Protein AF-A0A4R1N1X2-F1 (afdb_monomer)

Radius of gyration: 16.51 Å; Cα contacts (8 Å, |Δi|>4): 113; chains: 1; bounding box: 39×54×39 Å

Sequence (135 aa):
MEHLSLLAKVRKLYPATTAAGQDLVMRAADLRLCRGLPLAATPHLLTAANRRFNSALEETARCAARETNEHNPENLMKFIAGFLAKVAMVSPQWHEVFPTIIDAMYRANFATPSLFEKAIEREIGIVPDAYIIAA

pLDDT: mean 73.79, std 15.17, range [31.14, 90.88]

Organism: NCBI:txid647720

Foldseek 3Di:
DVLVVLVVVLCVLQVQLVVLLVQLLVLLVQLVVLVPDDCVVRVVSNVVSVVSNLVSLLSSLLSQCVSVVDLDLVVSLVVSLVSLVSVCVNPVVSVVSSVSSVVVQVCQVPPPCRSNVVSSCVNVPCPPPVPPDDD

Mean predicted aligned error: 9.22 Å

Solvent-accessible surface area (backbone atoms only — not comparable to full-atom values): 7400 Å² total; per-residue (Å²): 115,68,56,63,54,49,51,52,50,49,41,70,71,33,51,61,28,45,55,29,46,50,50,26,49,54,28,33,45,51,33,54,55,44,69,73,46,64,64,94,79,37,56,70,55,40,53,52,26,51,52,53,25,52,52,28,48,38,49,22,45,32,34,40,30,66,68,67,72,48,80,49,49,67,60,46,50,52,48,51,53,54,51,52,50,62,53,29,77,66,36,74,79,44,59,81,33,44,64,60,51,52,53,49,53,54,51,35,69,75,65,64,85,24,56,48,48,51,25,38,38,65,70,73,60,65,69,70,81,82,76,78,75,81,134

Structure (mmCIF, N/CA/C/O backbone):
data_AF-A0A4R1N1X2-F1
#
_entry.id   AF-A0A4R1N1X2-F1
#
loop_
_atom_site.group_PDB
_atom_site.id
_atom_site.type_symbol
_atom_site.label_atom_id
_atom_site.label_alt_id
_atom_site.label_comp_id
_atom_site.label_asym_id
_atom_site.label_entity_id
_atom_site.label_seq_id
_atom_site.pdbx_PDB_ins_code
_atom_site.Cartn_x
_atom_site.Cartn_y
_atom_site.Cartn_z
_atom_site.occupancy
_atom_site.B_iso_or_equiv
_atom_site.auth_seq_id
_atom_site.auth_comp_id
_atom_site.auth_asym_id
_atom_site.auth_atom_id
_atom_site.pdbx_PDB_model_num
ATOM 1 N N . MET A 1 1 ? 0.959 -21.975 12.533 1.00 57.84 1 MET A N 1
ATOM 2 C CA . MET A 1 1 ? -0.480 -21.651 12.703 1.00 57.84 1 MET A CA 1
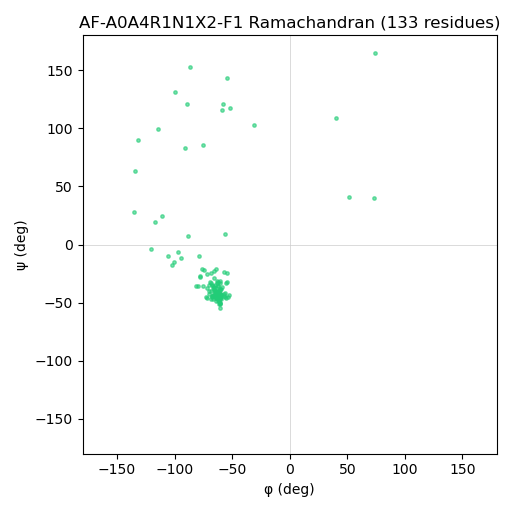ATOM 3 C C . MET A 1 1 ? -0.724 -20.209 13.160 1.00 57.84 1 MET A C 1
ATOM 5 O O . MET A 1 1 ? -1.719 -19.632 12.743 1.00 57.84 1 MET A O 1
ATOM 9 N N . GLU A 1 2 ? 0.172 -19.591 13.939 1.00 70.69 2 GLU A N 1
ATOM 10 C CA . GLU A 1 2 ? -0.000 -18.214 14.454 1.00 70.69 2 GLU A CA 1
ATOM 11 C C . GLU A 1 2 ? -0.055 -17.115 13.376 1.00 70.69 2 GLU A C 1
ATOM 13 O O . GLU A 1 2 ? -0.801 -16.149 13.494 1.00 70.69 2 GLU A O 1
ATOM 18 N N . HIS A 1 3 ? 0.671 -17.283 12.272 1.00 61.50 3 HIS A N 1
ATOM 19 C CA . HIS A 1 3 ? 0.671 -16.331 11.157 1.00 61.50 3 HIS A CA 1
ATOM 20 C C . HIS A 1 3 ? -0.686 -16.241 10.435 1.00 61.50 3 HIS A C 1
ATOM 22 O O . HIS A 1 3 ? -1.197 -15.151 10.186 1.00 61.50 3 HIS A O 1
ATOM 28 N N . LEU A 1 4 ? -1.326 -17.380 10.157 1.00 65.50 4 LEU A N 1
ATOM 29 C CA . LEU A 1 4 ? -2.641 -17.400 9.505 1.00 65.50 4 LEU A CA 1
ATOM 30 C C . LEU A 1 4 ? -3.734 -16.812 10.405 1.00 65.50 4 LEU A C 1
ATOM 32 O O . LEU A 1 4 ? -4.627 -16.117 9.919 1.00 65.50 4 LEU A O 1
ATOM 36 N N . SER A 1 5 ? -3.646 -17.035 11.720 1.00 69.62 5 SER A N 1
ATOM 37 C CA . SER A 1 5 ? -4.581 -16.436 12.673 1.00 69.62 5 SER A CA 1
ATOM 38 C C . SER A 1 5 ? -4.368 -14.924 12.816 1.00 69.62 5 SER A C 1
ATOM 40 O O . SER A 1 5 ? -5.348 -14.188 12.934 1.00 69.62 5 SER A O 1
ATOM 42 N N . LEU A 1 6 ? -3.125 -14.434 12.727 1.00 68.81 6 LEU A N 1
ATOM 43 C CA . LEU A 1 6 ? -2.820 -13.001 12.667 1.00 68.81 6 LEU A CA 1
ATOM 44 C C . LEU A 1 6 ? -3.437 -12.345 11.423 1.00 68.81 6 LEU A C 1
ATOM 46 O O . LEU A 1 6 ? -4.104 -11.320 11.549 1.00 68.81 6 LEU A O 1
ATOM 50 N N . LEU A 1 7 ? -3.288 -12.956 10.244 1.00 68.25 7 LEU A N 1
ATOM 51 C CA . LEU A 1 7 ? -3.882 -12.446 9.003 1.00 68.25 7 LEU A CA 1
ATOM 52 C C . LEU A 1 7 ? -5.415 -12.418 9.073 1.00 68.25 7 LEU A C 1
ATOM 54 O O . LEU A 1 7 ? -6.033 -11.437 8.663 1.00 68.25 7 LEU A O 1
ATOM 58 N N . ALA A 1 8 ? -6.036 -13.469 9.614 1.00 74.62 8 ALA A N 1
ATOM 59 C CA . ALA A 1 8 ? -7.485 -13.526 9.793 1.00 74.62 8 ALA A CA 1
ATOM 60 C C . ALA A 1 8 ? -7.992 -12.431 10.748 1.00 74.62 8 ALA A C 1
ATOM 62 O O . ALA A 1 8 ? -9.014 -11.802 10.478 1.00 74.62 8 ALA A O 1
ATOM 63 N N . LYS A 1 9 ? -7.257 -12.154 11.835 1.00 77.44 9 LYS A N 1
ATOM 64 C CA . LYS A 1 9 ? -7.566 -11.049 12.757 1.00 77.44 9 LYS A CA 1
ATOM 65 C C . LYS A 1 9 ? -7.451 -9.693 12.068 1.00 77.44 9 LYS A C 1
ATOM 67 O O . LYS A 1 9 ? -8.373 -8.893 12.169 1.00 77.44 9 LYS A O 1
ATOM 72 N N . VAL A 1 10 ? -6.355 -9.453 11.349 1.00 77.06 10 VAL A N 1
ATOM 73 C CA . VAL A 1 10 ? -6.132 -8.200 10.613 1.00 77.06 10 VAL A CA 1
ATOM 74 C C . VAL A 1 10 ? -7.226 -7.978 9.566 1.00 77.06 10 VAL A C 1
ATOM 76 O O . VAL A 1 10 ? -7.811 -6.904 9.541 1.00 77.06 10 VAL A O 1
ATOM 79 N N . ARG A 1 11 ? -7.589 -9.008 8.789 1.00 79.31 11 ARG A N 1
ATOM 80 C CA . ARG A 1 11 ? -8.701 -8.955 7.821 1.00 79.31 11 ARG A CA 1
ATOM 81 C C . ARG A 1 11 ? -10.047 -8.637 8.457 1.00 79.31 11 ARG A C 1
ATOM 83 O O . ARG A 1 11 ? -10.851 -7.947 7.849 1.00 79.31 11 ARG A O 1
ATOM 90 N N . LYS A 1 12 ? -10.312 -9.169 9.652 1.00 86.56 12 LYS A N 1
ATOM 91 C CA . LYS A 1 12 ? -11.566 -8.913 10.368 1.00 86.56 12 LYS A CA 1
ATOM 92 C C . LYS A 1 12 ? -11.629 -7.486 10.918 1.00 86.56 12 LYS A C 1
ATOM 94 O O . LYS A 1 12 ? -12.707 -6.908 10.937 1.00 86.56 12 LYS A O 1
ATOM 99 N N . LEU A 1 13 ? -10.502 -6.959 11.396 1.00 82.94 13 LEU A N 1
ATOM 100 C CA . LEU A 1 13 ? -10.423 -5.618 11.980 1.00 82.94 13 LEU A CA 1
ATOM 101 C C . LEU A 1 13 ? -10.364 -4.523 10.911 1.00 82.94 13 LEU A C 1
ATOM 103 O O . LEU A 1 13 ? -10.950 -3.469 11.111 1.00 82.94 13 LEU A O 1
ATOM 107 N N . TYR A 1 14 ? -9.686 -4.791 9.792 1.00 88.06 14 TYR A N 1
ATOM 108 C CA . TYR A 1 14 ? -9.418 -3.822 8.727 1.00 88.06 14 TYR A CA 1
ATOM 109 C C . TYR A 1 14 ? -9.694 -4.424 7.334 1.00 88.06 14 TYR A C 1
ATOM 111 O O . TYR A 1 14 ? -8.755 -4.669 6.560 1.00 88.06 14 TYR A O 1
ATOM 119 N N . PRO A 1 15 ? -10.949 -4.797 7.019 1.00 89.62 15 PRO A N 1
ATOM 120 C CA . PRO A 1 15 ? -11.282 -5.494 5.778 1.00 89.62 15 PRO A CA 1
ATOM 121 C C . PRO A 1 15 ? -10.989 -4.665 4.519 1.00 89.62 15 PRO A C 1
ATOM 123 O O . PRO A 1 15 ? -10.412 -5.201 3.568 1.00 89.62 15 PRO A O 1
ATOM 126 N N . ALA A 1 16 ? -11.329 -3.373 4.506 1.00 89.00 16 ALA A N 1
ATOM 127 C CA . ALA A 1 16 ? -11.114 -2.502 3.354 1.00 89.00 16 ALA A CA 1
ATOM 128 C C . ALA A 1 16 ? -9.631 -2.165 3.179 1.00 89.00 16 ALA A C 1
ATOM 130 O O . ALA A 1 16 ? -9.107 -2.310 2.073 1.00 89.00 16 ALA A O 1
ATOM 131 N N . THR A 1 17 ? -8.918 -1.821 4.260 1.00 89.94 17 THR A N 1
ATOM 132 C CA . THR A 1 17 ? -7.463 -1.621 4.195 1.00 89.94 17 THR A CA 1
ATOM 133 C C . THR A 1 17 ? -6.755 -2.889 3.747 1.00 89.94 17 THR A C 1
ATOM 135 O O . THR A 1 17 ? -5.766 -2.812 3.022 1.00 89.94 17 THR A O 1
ATOM 138 N N . THR A 1 18 ? -7.268 -4.070 4.109 1.00 89.31 18 THR A N 1
ATOM 139 C CA . THR A 1 18 ? -6.674 -5.322 3.639 1.00 89.31 18 THR A CA 1
ATOM 140 C C . THR A 1 18 ? -6.836 -5.530 2.143 1.00 89.31 18 THR A C 1
ATOM 142 O O . THR A 1 18 ? -5.860 -5.890 1.485 1.00 89.31 18 THR A O 1
ATOM 145 N N . ALA A 1 19 ? -8.023 -5.285 1.590 1.00 89.94 19 ALA A N 1
ATOM 146 C CA . ALA A 1 19 ? -8.233 -5.373 0.148 1.00 89.94 19 ALA A CA 1
ATOM 147 C C . ALA A 1 19 ? -7.377 -4.343 -0.615 1.00 89.94 19 ALA A C 1
ATOM 149 O O . ALA A 1 19 ? -6.677 -4.702 -1.562 1.00 89.94 19 ALA A O 1
ATOM 150 N N . ALA A 1 20 ? -7.360 -3.087 -0.157 1.00 89.94 20 ALA A N 1
ATOM 151 C CA . ALA A 1 20 ? -6.562 -2.023 -0.767 1.00 89.94 20 ALA A CA 1
ATOM 152 C C . ALA A 1 20 ? -5.050 -2.304 -0.678 1.00 89.94 20 ALA A C 1
ATOM 154 O O . ALA A 1 20 ? -4.334 -2.181 -1.670 1.00 89.94 20 ALA A O 1
ATOM 155 N N . GLY A 1 21 ? -4.571 -2.790 0.471 1.00 89.00 21 GLY A N 1
ATOM 156 C CA . GLY A 1 21 ? -3.173 -3.172 0.666 1.00 89.00 21 GLY A CA 1
ATOM 157 C C . GLY A 1 21 ? -2.729 -4.333 -0.232 1.00 89.00 21 GLY A C 1
ATOM 158 O O . GLY A 1 21 ? -1.576 -4.372 -0.659 1.00 89.00 21 GLY A O 1
ATOM 159 N N . GLN A 1 22 ? -3.635 -5.260 -0.570 1.00 88.31 22 GLN A N 1
ATOM 160 C CA . GLN A 1 22 ? -3.360 -6.305 -1.562 1.00 88.31 22 GLN A CA 1
ATOM 161 C C . GLN A 1 22 ? -3.202 -5.728 -2.976 1.00 88.31 22 GLN A C 1
ATOM 163 O O . GLN A 1 22 ? -2.255 -6.108 -3.668 1.00 88.31 22 GLN A O 1
ATOM 168 N N . ASP A 1 23 ? -4.068 -4.799 -3.401 1.00 90.88 23 ASP A N 1
ATOM 169 C CA . ASP A 1 23 ? -3.903 -4.118 -4.696 1.00 90.88 23 ASP A CA 1
ATOM 170 C C . ASP A 1 23 ? -2.605 -3.306 -4.736 1.00 90.88 23 ASP A C 1
ATOM 172 O O . ASP A 1 23 ? -1.830 -3.454 -5.681 1.00 90.88 23 ASP A O 1
ATOM 176 N N . LEU A 1 24 ? -2.289 -2.557 -3.673 1.00 89.56 24 LEU A N 1
ATOM 177 C CA . LEU A 1 24 ? -1.033 -1.813 -3.545 1.00 89.56 24 LEU A CA 1
ATOM 178 C C . LEU A 1 24 ? 0.194 -2.702 -3.772 1.00 89.56 24 LEU A C 1
ATOM 180 O O . LEU A 1 24 ? 1.110 -2.319 -4.499 1.00 89.56 24 LEU A O 1
ATOM 184 N N . VAL A 1 25 ? 0.203 -3.907 -3.203 1.00 87.50 25 VAL A N 1
ATOM 185 C CA . VAL A 1 25 ? 1.288 -4.873 -3.402 1.00 87.50 25 VAL A CA 1
ATOM 186 C C . VAL A 1 25 ? 1.383 -5.352 -4.848 1.00 87.50 25 VAL A C 1
ATOM 188 O O . VAL A 1 25 ? 2.487 -5.393 -5.397 1.00 87.50 25 VAL A O 1
ATOM 191 N N . MET A 1 26 ? 0.256 -5.651 -5.498 1.00 88.94 26 MET A N 1
ATOM 192 C CA . MET A 1 26 ? 0.255 -5.999 -6.924 1.00 88.94 26 MET A CA 1
ATOM 193 C C . MET A 1 26 ? 0.795 -4.844 -7.778 1.00 88.94 26 MET A C 1
ATOM 195 O O . MET A 1 26 ? 1.633 -5.060 -8.652 1.00 88.94 26 MET A O 1
ATOM 199 N N . ARG A 1 27 ? 0.401 -3.595 -7.489 1.00 88.56 27 ARG A N 1
ATOM 200 C CA . ARG A 1 27 ? 0.911 -2.420 -8.219 1.00 88.56 27 ARG A CA 1
ATOM 201 C C . ARG A 1 27 ? 2.383 -2.144 -7.944 1.00 88.56 27 ARG A C 1
ATOM 203 O O . ARG A 1 27 ? 3.090 -1.682 -8.838 1.00 88.56 27 ARG A O 1
ATOM 210 N N . ALA A 1 28 ? 2.862 -2.432 -6.737 1.00 86.12 28 ALA A N 1
ATOM 211 C CA . ALA A 1 28 ? 4.278 -2.334 -6.400 1.00 86.12 28 ALA A CA 1
ATOM 212 C C . ALA A 1 28 ? 5.109 -3.348 -7.200 1.00 86.12 28 ALA A C 1
ATOM 214 O O . ALA A 1 28 ? 6.180 -3.000 -7.701 1.00 86.12 28 ALA A O 1
ATOM 215 N N . ALA A 1 29 ? 4.596 -4.572 -7.370 1.00 86.00 29 ALA A N 1
ATOM 216 C CA . ALA A 1 29 ? 5.209 -5.588 -8.222 1.00 86.00 29 ALA A CA 1
ATOM 217 C C . ALA A 1 29 ? 5.255 -5.136 -9.692 1.00 86.00 29 ALA A C 1
ATOM 219 O O . ALA A 1 29 ? 6.329 -5.148 -10.295 1.00 86.00 29 ALA A O 1
ATOM 220 N N . ASP A 1 30 ? 4.134 -4.647 -10.236 1.00 86.56 30 ASP A N 1
ATOM 221 C CA . ASP A 1 30 ? 4.054 -4.105 -11.601 1.00 86.56 30 ASP A CA 1
ATOM 222 C C . ASP A 1 30 ? 5.071 -2.975 -11.825 1.00 86.56 30 ASP A C 1
ATOM 224 O O . ASP A 1 30 ? 5.780 -2.940 -12.835 1.00 86.56 30 ASP A O 1
ATOM 228 N N . LEU A 1 31 ? 5.173 -2.046 -10.867 1.00 84.62 31 LEU A N 1
ATOM 229 C CA . LEU A 1 31 ? 6.110 -0.929 -10.928 1.00 84.62 31 LEU A CA 1
ATOM 230 C C . LEU A 1 31 ? 7.564 -1.405 -10.890 1.00 84.62 31 LEU A C 1
ATOM 232 O O . LEU A 1 31 ? 8.385 -0.922 -11.672 1.00 84.62 31 LEU A O 1
ATOM 236 N N . ARG A 1 32 ? 7.886 -2.361 -10.012 1.00 83.69 32 ARG A N 1
ATOM 237 C CA . ARG A 1 32 ? 9.222 -2.964 -9.930 1.00 83.69 32 ARG A CA 1
ATOM 238 C C . ARG A 1 32 ? 9.600 -3.648 -11.245 1.00 83.69 32 ARG A C 1
ATOM 240 O O . ARG A 1 32 ? 10.701 -3.412 -11.738 1.00 83.69 32 ARG A O 1
ATOM 247 N N . LEU A 1 33 ? 8.692 -4.427 -11.835 1.00 84.56 33 LEU A N 1
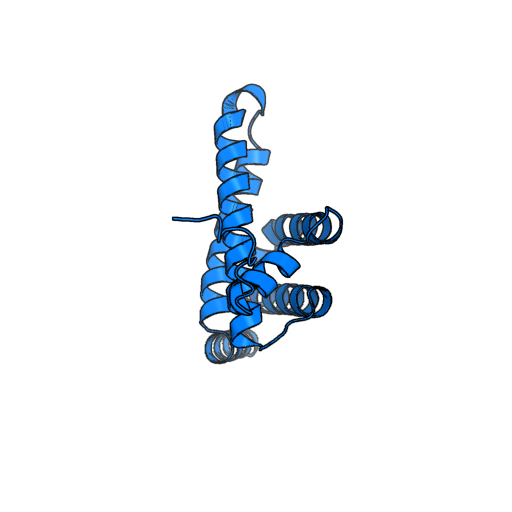ATOM 248 C CA . LEU A 1 33 ? 8.904 -5.066 -13.137 1.00 84.56 33 LEU A CA 1
ATOM 249 C C . LEU A 1 33 ? 9.159 -4.025 -14.231 1.00 84.56 33 LEU A C 1
ATOM 251 O O . LEU A 1 33 ? 10.140 -4.135 -14.961 1.00 84.56 33 LEU A O 1
ATOM 255 N N . CYS A 1 34 ? 8.344 -2.968 -14.296 1.00 82.69 34 CYS A N 1
ATOM 256 C CA . CYS A 1 34 ? 8.517 -1.898 -15.283 1.00 82.69 34 CYS A CA 1
ATOM 257 C C . CYS A 1 34 ? 9.850 -1.149 -15.127 1.00 82.69 34 CYS A C 1
ATOM 259 O O . CYS A 1 34 ? 10.447 -0.768 -16.130 1.00 82.69 34 CYS A O 1
ATOM 261 N N . ARG A 1 35 ? 10.334 -0.951 -13.892 1.00 81.94 35 ARG A N 1
ATOM 262 C CA . ARG A 1 35 ? 11.646 -0.334 -13.614 1.00 81.94 35 ARG A CA 1
ATOM 263 C C . ARG A 1 35 ? 12.826 -1.215 -14.036 1.00 81.94 35 ARG A C 1
ATOM 265 O O . ARG A 1 35 ? 13.903 -0.682 -14.277 1.00 81.94 35 ARG A O 1
ATOM 272 N N . GLY A 1 36 ? 12.632 -2.531 -14.120 1.00 80.38 36 GLY A N 1
ATOM 273 C CA . GLY A 1 36 ? 13.638 -3.475 -14.615 1.00 80.38 36 GLY A CA 1
ATOM 274 C C . GLY A 1 36 ? 13.754 -3.528 -16.143 1.00 80.38 36 GLY A C 1
ATOM 275 O O . GLY A 1 36 ? 14.685 -4.147 -16.653 1.00 80.38 36 GLY A O 1
ATOM 276 N N . LEU A 1 37 ? 12.833 -2.900 -16.881 1.00 79.19 37 LEU A N 1
ATOM 277 C CA . LEU A 1 37 ? 12.855 -2.863 -18.344 1.00 79.19 37 LEU A CA 1
ATOM 278 C C . LEU A 1 37 ? 13.713 -1.693 -18.863 1.00 79.19 37 LEU A C 1
ATOM 280 O O . LEU A 1 37 ? 13.803 -0.656 -18.202 1.00 79.19 37 LEU A O 1
ATOM 284 N N . PRO A 1 38 ? 14.306 -1.801 -20.068 1.00 75.25 38 PRO A N 1
ATOM 285 C CA . PRO A 1 38 ? 15.056 -0.703 -20.670 1.00 75.25 38 PRO A CA 1
ATOM 286 C C . PRO A 1 38 ? 14.182 0.551 -20.849 1.00 75.25 38 PRO A C 1
ATOM 288 O O . PRO A 1 38 ? 13.242 0.552 -21.643 1.00 75.25 38 PRO A O 1
ATOM 291 N N . LEU A 1 39 ? 14.525 1.640 -20.147 1.00 65.12 39 LEU A N 1
ATOM 292 C CA . LEU A 1 39 ? 13.764 2.903 -20.124 1.00 65.12 39 LEU A CA 1
ATOM 293 C C . LEU A 1 39 ? 13.494 3.497 -21.513 1.00 65.12 39 LEU A C 1
ATOM 295 O O . LEU A 1 39 ? 12.452 4.109 -21.722 1.00 65.12 39 LEU A O 1
ATOM 299 N N . ALA A 1 40 ? 14.407 3.297 -22.465 1.00 61.88 40 ALA A N 1
ATOM 300 C CA . ALA A 1 40 ? 14.254 3.766 -23.841 1.00 61.88 40 ALA A CA 1
ATOM 301 C C . ALA A 1 40 ? 13.101 3.071 -24.596 1.00 61.88 40 ALA A C 1
ATOM 303 O O . ALA A 1 40 ? 12.578 3.632 -25.554 1.00 61.88 40 ALA A O 1
ATOM 304 N N . ALA A 1 41 ? 12.684 1.876 -24.163 1.00 62.44 41 ALA A N 1
ATOM 305 C CA . ALA A 1 41 ? 11.658 1.072 -24.826 1.00 62.44 41 ALA A CA 1
ATOM 306 C C . ALA A 1 41 ? 10.279 1.143 -24.142 1.00 62.44 41 ALA A C 1
ATOM 308 O O . ALA A 1 41 ? 9.272 0.786 -24.752 1.00 62.44 41 ALA A O 1
ATOM 309 N N . THR A 1 42 ? 10.200 1.588 -22.883 1.00 70.25 42 THR A N 1
ATOM 310 C CA . THR A 1 42 ? 8.985 1.447 -22.056 1.00 70.25 42 THR A CA 1
ATOM 311 C C . THR A 1 42 ? 8.555 2.687 -21.246 1.00 70.25 42 THR A C 1
ATOM 313 O O . THR A 1 42 ? 7.876 2.522 -20.225 1.00 70.25 42 THR A O 1
ATOM 316 N N . PRO A 1 43 ? 8.841 3.944 -21.657 1.00 78.44 43 PRO A N 1
ATOM 317 C CA . PRO A 1 43 ? 8.576 5.115 -20.810 1.00 78.44 43 PRO A CA 1
ATOM 318 C C . PRO A 1 43 ? 7.086 5.267 -20.457 1.00 78.44 43 PRO A C 1
ATOM 320 O O . PRO A 1 43 ? 6.738 5.552 -19.313 1.00 78.44 43 PRO A O 1
ATOM 323 N N . HIS A 1 44 ? 6.190 4.973 -21.403 1.00 84.38 44 HIS A N 1
ATOM 324 C CA . HIS A 1 44 ? 4.741 5.004 -21.195 1.00 84.38 44 HIS A CA 1
ATOM 325 C C . HIS A 1 44 ? 4.254 3.931 -20.202 1.00 84.38 44 HIS A C 1
ATOM 327 O O . HIS A 1 44 ? 3.362 4.205 -19.394 1.00 84.38 44 HIS A O 1
ATOM 333 N N . LEU A 1 45 ? 4.860 2.735 -20.209 1.00 80.38 45 LEU A N 1
ATOM 334 C CA . LEU A 1 45 ? 4.546 1.668 -19.251 1.00 80.38 45 LEU A CA 1
ATOM 335 C C . LEU A 1 45 ? 4.971 2.070 -17.840 1.00 80.38 45 LEU A C 1
ATOM 337 O O . LEU A 1 45 ? 4.187 1.918 -16.904 1.00 80.38 45 LEU A O 1
ATOM 341 N N . LEU A 1 46 ? 6.163 2.655 -17.694 1.00 81.19 46 LEU A N 1
ATOM 342 C CA . LEU A 1 46 ? 6.650 3.144 -16.408 1.00 81.19 46 LEU A CA 1
ATOM 343 C C . LEU A 1 46 ? 5.767 4.275 -15.863 1.00 81.19 46 LEU A C 1
ATOM 345 O O . LEU A 1 46 ? 5.418 4.269 -14.682 1.00 81.19 46 LEU A O 1
ATOM 349 N N . THR A 1 47 ? 5.348 5.226 -16.701 1.00 85.19 47 THR A N 1
ATOM 350 C CA . THR A 1 47 ? 4.404 6.277 -16.290 1.00 85.19 47 THR A CA 1
ATOM 351 C C . THR A 1 47 ? 3.066 5.687 -15.841 1.00 85.19 47 THR A C 1
ATOM 353 O O . THR A 1 47 ? 2.544 6.075 -14.794 1.00 85.19 47 THR A O 1
ATOM 356 N N . ALA A 1 48 ? 2.509 4.737 -16.597 1.00 84.06 48 ALA A N 1
ATOM 357 C CA . ALA A 1 48 ? 1.244 4.092 -16.253 1.00 84.06 48 ALA A CA 1
ATOM 358 C C . ALA A 1 48 ? 1.339 3.248 -14.971 1.00 84.06 48 ALA A C 1
ATOM 360 O O . ALA A 1 48 ? 0.389 3.221 -14.188 1.00 84.06 48 ALA A O 1
ATOM 361 N N . ALA A 1 49 ? 2.465 2.564 -14.749 1.00 84.62 49 ALA A N 1
ATOM 362 C CA . ALA A 1 49 ? 2.716 1.787 -13.540 1.00 84.62 49 ALA A CA 1
ATOM 363 C C . ALA A 1 49 ? 2.850 2.692 -12.306 1.00 84.62 49 ALA A C 1
ATOM 365 O O . ALA A 1 49 ? 2.209 2.428 -11.293 1.00 84.62 49 ALA A O 1
ATOM 366 N N . ASN A 1 50 ? 3.583 3.811 -12.409 1.00 84.81 50 ASN A N 1
ATOM 367 C CA . ASN A 1 50 ? 3.668 4.799 -11.326 1.00 84.81 50 ASN A CA 1
ATOM 368 C C . ASN A 1 50 ? 2.291 5.379 -10.973 1.00 84.81 50 ASN A C 1
ATOM 370 O O . ASN A 1 50 ? 1.962 5.498 -9.797 1.00 84.81 50 ASN A O 1
ATOM 374 N N . ARG A 1 51 ? 1.465 5.711 -11.977 1.00 86.69 51 ARG A N 1
ATOM 375 C CA . ARG A 1 51 ? 0.113 6.243 -11.743 1.00 86.69 51 ARG A CA 1
ATOM 376 C C . ARG A 1 51 ? -0.759 5.251 -10.971 1.00 86.69 51 ARG A C 1
ATOM 378 O O . ARG A 1 51 ? -1.329 5.618 -9.952 1.00 86.69 51 ARG A O 1
ATOM 385 N N . ARG A 1 52 ? -0.810 3.993 -11.426 1.00 87.88 52 ARG A N 1
ATOM 386 C CA . ARG A 1 52 ? -1.576 2.919 -10.772 1.00 87.88 52 ARG A CA 1
ATOM 387 C C . ARG A 1 52 ? -1.092 2.650 -9.349 1.00 87.88 52 ARG A C 1
ATOM 389 O O . ARG A 1 52 ? -1.911 2.514 -8.449 1.00 87.88 52 ARG A O 1
ATOM 396 N N . PHE A 1 53 ? 0.222 2.622 -9.146 1.00 88.12 53 PHE A N 1
ATOM 397 C CA . PHE A 1 53 ? 0.819 2.457 -7.826 1.00 88.12 53 PHE A CA 1
ATOM 398 C C . PHE A 1 53 ? 0.435 3.595 -6.868 1.00 88.12 53 PHE A C 1
ATOM 400 O O . PHE A 1 53 ? -0.020 3.327 -5.760 1.00 88.12 53 PHE A O 1
ATOM 407 N N . ASN A 1 54 ? 0.535 4.854 -7.305 1.00 84.88 54 ASN A N 1
ATOM 408 C CA . ASN A 1 54 ? 0.162 6.001 -6.474 1.00 84.88 54 ASN A CA 1
ATOM 409 C C . ASN A 1 54 ? -1.334 6.006 -6.128 1.00 84.88 54 ASN A C 1
ATOM 411 O O . ASN A 1 54 ? -1.688 6.294 -4.989 1.00 84.88 54 ASN A O 1
ATOM 415 N N . SER A 1 55 ? -2.209 5.644 -7.074 1.00 87.00 55 SER A N 1
ATOM 416 C CA . SER A 1 55 ? -3.645 5.504 -6.801 1.00 87.00 55 SER A CA 1
ATOM 417 C C . SER A 1 55 ? -3.936 4.412 -5.768 1.00 87.00 55 SER A C 1
ATOM 419 O O . SER A 1 55 ? -4.735 4.636 -4.865 1.00 87.00 55 SER A O 1
ATOM 421 N N . ALA A 1 56 ? -3.265 3.260 -5.854 1.00 88.00 56 ALA A N 1
ATOM 422 C CA . ALA A 1 56 ? -3.428 2.182 -4.877 1.00 88.00 56 ALA A CA 1
ATOM 423 C C . ALA A 1 56 ? -2.890 2.565 -3.487 1.00 88.00 56 ALA A C 1
ATOM 425 O O . ALA A 1 56 ? -3.464 2.182 -2.465 1.00 88.00 56 ALA A O 1
ATOM 426 N N . LEU A 1 57 ? -1.810 3.351 -3.435 1.00 87.31 57 LEU A N 1
ATOM 427 C CA . LEU A 1 57 ? -1.263 3.876 -2.184 1.00 87.31 57 LEU A CA 1
ATOM 428 C C . LEU A 1 57 ? -2.247 4.846 -1.517 1.00 87.31 57 LEU A C 1
ATOM 430 O O . LEU A 1 57 ? -2.485 4.740 -0.316 1.00 87.31 57 LEU A O 1
ATOM 434 N N . GLU A 1 58 ? -2.856 5.740 -2.299 1.00 86.31 58 GLU A N 1
ATOM 435 C CA . GLU A 1 58 ? -3.869 6.683 -1.810 1.00 86.31 58 GLU A CA 1
ATOM 436 C C . GLU A 1 58 ? -5.115 5.957 -1.299 1.00 86.31 58 GLU A C 1
ATOM 438 O O . GLU A 1 58 ? -5.589 6.247 -0.204 1.00 86.31 58 GLU A O 1
ATOM 443 N N . GLU A 1 59 ? -5.610 4.969 -2.046 1.00 88.25 59 GLU A N 1
ATOM 444 C CA . GLU A 1 59 ? -6.761 4.158 -1.639 1.00 88.25 59 GLU A CA 1
ATOM 445 C C . GLU A 1 59 ? -6.491 3.394 -0.337 1.00 88.25 59 GLU A C 1
ATOM 447 O O . GLU A 1 59 ? -7.340 3.340 0.553 1.00 88.25 59 GLU A O 1
ATOM 452 N N . THR A 1 60 ? -5.282 2.843 -0.193 1.00 90.12 60 THR A N 1
ATOM 453 C CA . THR A 1 60 ? -4.863 2.151 1.033 1.00 90.12 60 THR A CA 1
ATOM 454 C C . THR A 1 60 ? -4.852 3.104 2.222 1.00 90.12 60 THR A C 1
ATOM 456 O O . THR A 1 60 ? -5.350 2.750 3.292 1.00 90.12 60 THR A O 1
ATOM 459 N N . ALA A 1 61 ? -4.329 4.319 2.033 1.00 86.38 61 ALA A N 1
ATOM 460 C CA . ALA A 1 61 ? -4.314 5.343 3.070 1.00 86.38 61 ALA A CA 1
ATOM 461 C C . ALA A 1 61 ? -5.722 5.800 3.456 1.00 86.38 61 ALA A C 1
ATOM 463 O O . ALA A 1 61 ? -6.025 5.903 4.642 1.00 86.38 61 ALA A O 1
ATOM 464 N N . ARG A 1 62 ? -6.597 5.988 2.468 1.00 86.44 62 ARG A N 1
ATOM 465 C CA . ARG A 1 62 ? -7.998 6.359 2.666 1.00 86.44 62 ARG A CA 1
ATOM 466 C C . ARG A 1 62 ? -8.757 5.310 3.478 1.00 86.44 62 ARG A C 1
ATOM 468 O O . ARG A 1 62 ? -9.366 5.624 4.495 1.00 86.44 62 ARG A O 1
ATOM 475 N N . CYS A 1 63 ? -8.657 4.045 3.069 1.00 89.12 63 CYS A N 1
ATOM 476 C CA . CYS A 1 63 ? -9.280 2.938 3.789 1.00 89.12 63 CYS A CA 1
ATOM 477 C C . CYS A 1 63 ? -8.749 2.828 5.223 1.00 89.12 63 CYS A C 1
ATOM 479 O O . CYS A 1 63 ? -9.537 2.636 6.144 1.00 89.12 63 CYS A O 1
ATOM 481 N N . ALA A 1 64 ? -7.432 2.980 5.413 1.00 87.75 64 ALA A N 1
ATOM 482 C CA . ALA A 1 64 ? -6.814 2.968 6.736 1.00 87.75 64 ALA A CA 1
ATOM 483 C C . ALA A 1 64 ? -7.352 4.094 7.626 1.00 87.75 64 ALA A C 1
ATOM 485 O O . ALA A 1 64 ? -7.821 3.802 8.719 1.00 87.75 64 ALA A O 1
ATOM 486 N N . ALA A 1 65 ? -7.369 5.337 7.138 1.00 86.94 65 ALA A N 1
ATOM 487 C CA . ALA A 1 65 ? -7.879 6.485 7.887 1.00 86.94 65 ALA A CA 1
ATOM 488 C C . ALA A 1 65 ? -9.331 6.266 8.330 1.00 86.94 65 ALA A C 1
ATOM 490 O O . ALA A 1 65 ? -9.661 6.482 9.496 1.00 86.94 65 ALA A O 1
ATOM 491 N N . ARG A 1 66 ? -10.172 5.754 7.423 1.00 86.56 66 ARG A N 1
ATOM 492 C CA . ARG A 1 66 ? -11.578 5.446 7.695 1.00 86.56 66 ARG A CA 1
ATOM 493 C C . ARG A 1 66 ? -11.763 4.352 8.744 1.00 86.56 66 ARG A C 1
ATOM 495 O O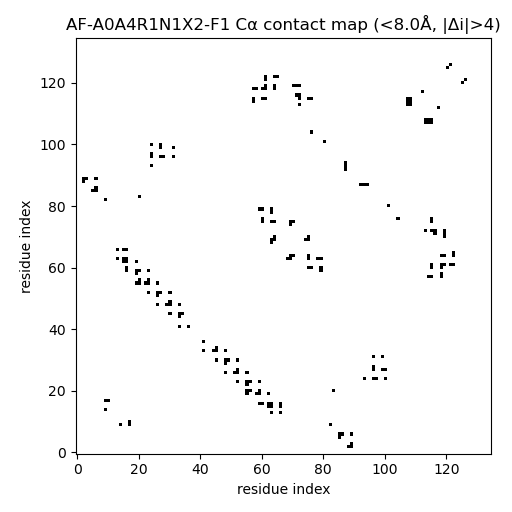 . ARG A 1 66 ? -12.600 4.488 9.628 1.00 86.56 66 ARG A O 1
ATOM 502 N N . GLU A 1 67 ? -11.021 3.250 8.636 1.00 90.19 67 GLU A N 1
ATOM 503 C CA . GLU A 1 67 ? -11.188 2.097 9.532 1.00 90.19 67 GLU A CA 1
ATOM 504 C C . GLU A 1 67 ? -10.538 2.308 10.908 1.00 90.19 67 GLU A C 1
ATOM 506 O O . GLU A 1 67 ? -11.006 1.737 11.892 1.00 90.19 67 GLU A O 1
ATOM 511 N N . THR A 1 68 ? -9.488 3.129 11.006 1.00 84.62 68 THR A N 1
ATOM 512 C CA . THR A 1 68 ? -8.833 3.451 12.286 1.00 84.62 68 THR A CA 1
ATOM 513 C C . THR A 1 68 ? -9.349 4.733 12.931 1.00 84.62 68 THR A C 1
ATOM 515 O O . THR A 1 68 ? -9.005 4.990 14.083 1.00 84.62 68 THR A O 1
ATOM 518 N N . ASN A 1 69 ? -10.124 5.547 12.204 1.00 84.31 69 ASN A N 1
ATOM 519 C CA . ASN A 1 69 ? -10.483 6.914 12.588 1.00 84.31 69 ASN A CA 1
ATOM 520 C C . ASN A 1 69 ? -9.241 7.754 12.967 1.00 84.31 69 ASN A C 1
ATOM 522 O O . ASN A 1 69 ? -9.234 8.470 13.968 1.00 84.31 69 ASN A O 1
ATOM 526 N N . GLU A 1 70 ? -8.156 7.594 12.198 1.00 83.12 70 GLU A N 1
ATOM 527 C CA . GLU A 1 70 ? -6.895 8.320 12.397 1.00 83.12 70 GLU A CA 1
ATOM 528 C C . GLU A 1 70 ? -6.822 9.496 11.422 1.00 83.12 70 GLU A C 1
ATOM 530 O O . GLU A 1 70 ? -7.044 9.341 10.221 1.00 83.12 70 GLU A O 1
ATOM 535 N N . HIS A 1 71 ? -6.485 10.667 11.951 1.00 79.38 71 HIS A N 1
ATOM 536 C CA . HIS A 1 71 ? -6.453 11.932 11.215 1.00 79.38 71 HIS A CA 1
ATOM 537 C C . HIS A 1 71 ? -5.063 12.575 11.227 1.00 79.38 71 HIS A C 1
ATOM 539 O O . HIS A 1 71 ? -4.850 13.604 10.593 1.00 79.38 71 HIS A O 1
ATOM 545 N N . ASN A 1 72 ? -4.103 11.985 11.941 1.00 81.75 72 ASN A N 1
ATOM 546 C CA . ASN A 1 72 ? -2.709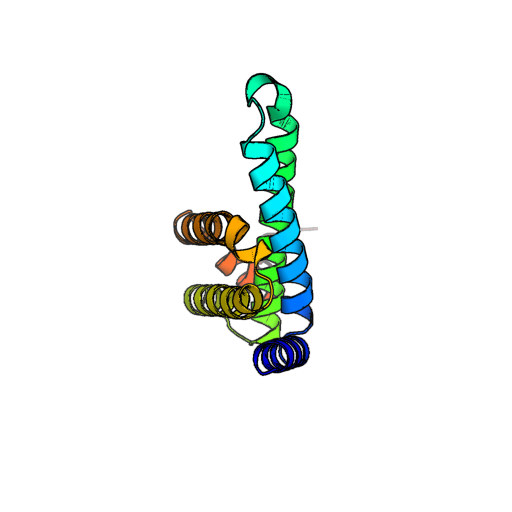 12.380 11.900 1.00 81.75 72 ASN A CA 1
ATOM 547 C C . ASN A 1 72 ? -1.965 11.601 10.786 1.00 81.75 72 ASN A C 1
ATOM 549 O O . ASN A 1 72 ? -1.888 10.368 10.848 1.00 81.75 72 ASN A O 1
ATOM 553 N N . PRO A 1 73 ? -1.365 12.289 9.793 1.00 79.12 73 PRO A N 1
ATOM 554 C CA . PRO A 1 73 ? -0.654 11.649 8.680 1.00 79.12 73 PRO A CA 1
ATOM 555 C C . PRO A 1 73 ? 0.508 10.743 9.111 1.00 79.12 73 PRO A C 1
ATOM 557 O O . PRO A 1 73 ? 0.731 9.684 8.522 1.00 79.12 73 PRO A O 1
ATOM 560 N N . GLU A 1 74 ? 1.240 11.123 10.161 1.00 79.62 74 GLU A N 1
ATOM 561 C CA . GLU A 1 74 ? 2.382 10.359 10.665 1.00 79.62 74 GLU A CA 1
ATOM 562 C C . GLU A 1 74 ? 1.927 9.051 11.326 1.00 79.62 74 GLU A C 1
ATOM 564 O O . GLU A 1 74 ? 2.505 7.987 11.083 1.00 79.62 74 GLU A O 1
ATOM 569 N N . ASN A 1 75 ? 0.860 9.103 12.126 1.00 79.56 75 ASN A N 1
ATOM 570 C CA . ASN A 1 75 ? 0.264 7.911 12.724 1.00 79.56 75 ASN A CA 1
ATOM 571 C C . ASN A 1 75 ? -0.341 6.988 11.664 1.00 79.56 75 ASN A C 1
ATOM 573 O O . ASN A 1 75 ? -0.167 5.772 11.745 1.00 79.56 75 ASN A O 1
ATOM 577 N N . LEU A 1 76 ? -0.984 7.554 10.640 1.00 81.44 76 LEU A N 1
ATOM 578 C CA . LEU A 1 76 ? -1.530 6.796 9.518 1.00 81.44 76 LEU A CA 1
ATOM 579 C C . LEU A 1 76 ? -0.419 6.069 8.744 1.00 81.44 76 LEU A C 1
ATOM 581 O O . LEU A 1 76 ? -0.535 4.879 8.444 1.00 81.44 76 LEU A O 1
ATOM 585 N N . MET A 1 77 ? 0.706 6.743 8.497 1.00 81.62 77 MET A N 1
ATOM 586 C CA . MET A 1 77 ? 1.889 6.141 7.882 1.00 81.62 77 MET A CA 1
ATOM 587 C C . MET A 1 77 ? 2.465 5.005 8.745 1.00 81.62 77 MET A C 1
ATOM 589 O O . MET A 1 77 ? 2.743 3.921 8.223 1.00 81.62 77 MET A O 1
ATOM 593 N N . LYS A 1 78 ? 2.606 5.214 10.064 1.00 80.06 78 LYS A N 1
ATOM 594 C CA . LYS A 1 78 ? 3.052 4.173 11.013 1.00 80.06 78 LYS A CA 1
ATOM 595 C C . LYS A 1 78 ? 2.107 2.972 11.009 1.00 80.06 78 LYS A C 1
ATOM 597 O O . LYS A 1 78 ? 2.570 1.829 10.992 1.00 80.06 78 LYS A O 1
ATOM 602 N N . PHE A 1 79 ? 0.798 3.221 10.988 1.00 84.88 79 PHE A N 1
ATOM 603 C CA . PHE A 1 79 ? -0.217 2.177 10.914 1.00 84.88 79 PHE A CA 1
ATOM 604 C C . PHE A 1 79 ? -0.086 1.362 9.627 1.00 84.88 79 PHE A C 1
ATOM 606 O O . PHE A 1 79 ? 0.024 0.141 9.706 1.00 84.88 79 PHE A O 1
ATOM 613 N N . ILE A 1 80 ? -0.030 2.009 8.460 1.00 84.50 80 ILE A N 1
ATOM 614 C CA . ILE A 1 80 ? 0.070 1.327 7.160 1.00 84.50 80 ILE A CA 1
ATOM 615 C C . ILE A 1 80 ? 1.369 0.522 7.069 1.00 84.50 80 ILE A C 1
ATOM 617 O O . ILE A 1 80 ? 1.341 -0.637 6.657 1.00 84.50 80 ILE A O 1
ATOM 621 N N . ALA A 1 81 ? 2.499 1.079 7.514 1.00 81.62 81 ALA A N 1
ATOM 622 C CA . ALA A 1 81 ? 3.774 0.365 7.536 1.00 81.62 81 ALA A CA 1
ATOM 623 C C . ALA A 1 81 ? 3.710 -0.885 8.435 1.00 81.62 81 ALA A C 1
ATOM 625 O O . ALA A 1 81 ? 4.110 -1.976 8.021 1.00 81.62 81 ALA A O 1
ATOM 626 N N . GLY A 1 82 ? 3.149 -0.754 9.642 1.00 79.00 82 GLY A N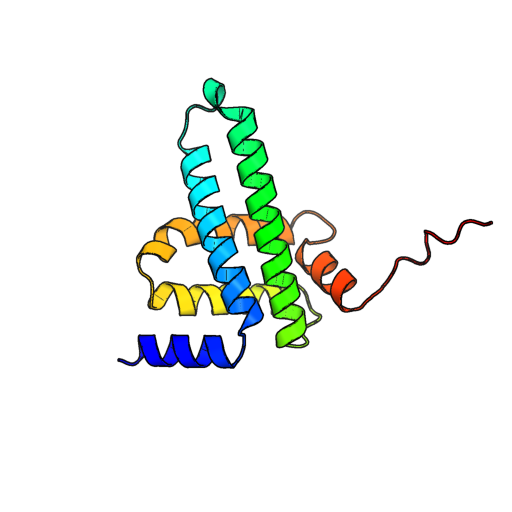 1
ATOM 627 C CA . GLY A 1 82 ? 2.962 -1.875 10.566 1.00 79.00 82 GLY A CA 1
ATOM 628 C C . GLY A 1 82 ? 1.951 -2.913 10.068 1.00 79.00 82 GLY A C 1
ATOM 629 O O . GLY A 1 82 ? 2.155 -4.114 10.251 1.00 79.00 82 GLY A O 1
ATOM 630 N N . PHE A 1 83 ? 0.878 -2.468 9.413 1.00 84.31 83 PHE A N 1
ATOM 631 C CA . PHE A 1 83 ? -0.111 -3.317 8.754 1.00 84.31 83 PHE A CA 1
ATOM 632 C C . PHE A 1 83 ? 0.555 -4.153 7.657 1.00 84.31 83 PHE A C 1
ATOM 634 O O . PHE A 1 83 ? 0.502 -5.383 7.701 1.00 84.31 83 PHE A O 1
ATOM 641 N N . LEU A 1 84 ? 1.251 -3.502 6.721 1.00 81.06 84 LEU A N 1
ATOM 642 C CA . LEU A 1 84 ? 1.910 -4.173 5.605 1.00 81.06 84 LEU A CA 1
ATOM 643 C C . LEU A 1 84 ? 2.984 -5.147 6.107 1.00 81.06 84 LEU A C 1
ATOM 645 O O . LEU A 1 84 ? 3.079 -6.255 5.581 1.00 81.06 84 LEU A O 1
ATOM 649 N N . ALA A 1 85 ? 3.739 -4.795 7.154 1.00 77.19 85 ALA A N 1
ATOM 650 C CA . ALA A 1 85 ? 4.749 -5.676 7.740 1.00 77.19 85 ALA A CA 1
ATOM 651 C C . ALA A 1 85 ? 4.125 -6.967 8.296 1.00 77.19 85 ALA A C 1
ATOM 653 O O . ALA A 1 85 ? 4.612 -8.064 8.022 1.00 77.19 85 ALA A O 1
ATOM 654 N N . LYS A 1 86 ? 2.996 -6.859 9.010 1.00 74.88 86 LYS A N 1
ATOM 655 C CA . LYS A 1 86 ? 2.256 -8.025 9.526 1.00 74.88 86 LYS A CA 1
ATOM 656 C C . LYS A 1 86 ? 1.742 -8.928 8.406 1.00 74.88 86 LYS A C 1
ATOM 658 O O . LYS A 1 86 ? 1.737 -10.145 8.575 1.00 74.88 86 LYS A O 1
ATOM 663 N N . VAL A 1 87 ? 1.325 -8.362 7.271 1.00 72.19 87 VAL A N 1
ATOM 664 C CA . VAL A 1 87 ? 0.897 -9.157 6.108 1.00 72.19 87 VAL A CA 1
ATOM 665 C C . VAL A 1 87 ? 2.097 -9.770 5.371 1.00 72.19 87 VAL A C 1
ATOM 667 O O . VAL A 1 87 ? 2.025 -10.916 4.933 1.00 72.19 87 VAL A O 1
ATOM 670 N N . ALA A 1 88 ? 3.233 -9.075 5.294 1.00 70.25 88 ALA A N 1
ATOM 671 C CA . ALA A 1 88 ? 4.453 -9.606 4.682 1.00 70.25 88 ALA A CA 1
ATOM 672 C C . ALA A 1 88 ? 5.026 -10.813 5.447 1.00 70.25 88 ALA A C 1
ATOM 674 O O . ALA A 1 88 ? 5.473 -11.775 4.825 1.00 70.25 88 ALA A O 1
ATOM 675 N N . MET A 1 89 ? 4.911 -10.834 6.782 1.00 70.75 89 MET A N 1
ATOM 676 C CA . MET A 1 89 ? 5.314 -11.985 7.607 1.00 70.75 89 MET A CA 1
ATOM 677 C C . MET A 1 89 ? 4.611 -13.295 7.225 1.00 70.75 89 MET A C 1
ATOM 679 O O . MET A 1 89 ? 5.119 -14.372 7.526 1.00 70.75 89 MET A O 1
ATOM 683 N N . VAL A 1 90 ? 3.436 -13.220 6.595 1.00 68.31 90 VAL A N 1
ATOM 684 C CA . VAL A 1 90 ? 2.647 -14.401 6.216 1.00 68.31 90 VAL A CA 1
ATOM 685 C C . VAL A 1 90 ? 2.702 -14.701 4.716 1.00 68.31 90 VAL A C 1
ATOM 687 O O . VAL A 1 90 ? 2.263 -15.768 4.293 1.00 68.31 90 VAL A O 1
ATOM 690 N N . SER A 1 91 ? 3.264 -13.781 3.928 1.00 66.56 91 SER A N 1
ATOM 691 C CA . SER A 1 91 ? 3.367 -13.848 2.470 1.00 66.56 91 SER A CA 1
ATOM 692 C C . SER A 1 91 ? 4.807 -13.529 2.049 1.00 66.56 91 SER A C 1
ATOM 694 O O . SER A 1 91 ? 5.119 -12.369 1.786 1.00 66.56 91 SER A O 1
ATOM 696 N N . PRO A 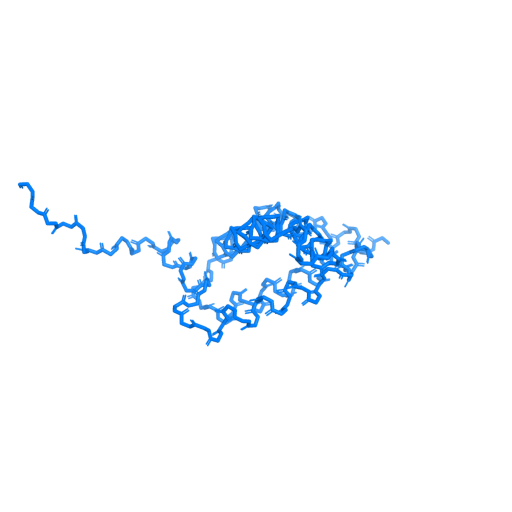1 92 ? 5.701 -14.531 1.934 1.00 64.25 92 PRO A N 1
ATOM 697 C CA . PRO A 1 92 ? 7.133 -14.313 1.696 1.00 64.25 92 PRO A CA 1
ATOM 698 C C . PRO A 1 92 ? 7.444 -13.466 0.455 1.00 64.25 92 PRO A C 1
ATOM 700 O O . PRO A 1 92 ? 8.378 -12.671 0.466 1.00 64.25 92 PRO A O 1
ATOM 703 N N . GLN A 1 93 ? 6.609 -13.590 -0.580 1.00 65.44 93 GLN A N 1
ATOM 704 C CA . GLN A 1 93 ? 6.701 -12.861 -1.850 1.00 65.44 93 GLN A CA 1
ATOM 705 C C . GLN A 1 93 ? 6.522 -11.339 -1.686 1.00 65.44 93 GLN A C 1
ATOM 707 O O . GLN A 1 93 ? 6.954 -10.564 -2.534 1.00 65.44 93 GLN A O 1
ATOM 712 N N . TRP A 1 94 ? 5.907 -10.885 -0.588 1.00 69.00 94 TRP A N 1
ATOM 713 C CA . TRP A 1 94 ? 5.689 -9.462 -0.320 1.00 69.00 94 TRP A CA 1
ATOM 714 C C . TRP A 1 94 ? 6.965 -8.753 0.154 1.00 69.00 94 TRP A C 1
ATOM 716 O O . TRP A 1 94 ? 7.082 -7.538 -0.010 1.00 69.00 94 TRP A O 1
ATOM 726 N N . HIS A 1 95 ? 7.953 -9.488 0.684 1.00 66.38 95 HIS A N 1
ATOM 727 C CA . HIS A 1 95 ? 9.228 -8.900 1.109 1.00 66.38 95 HIS A CA 1
ATOM 728 C C . HIS A 1 95 ? 9.993 -8.256 -0.053 1.00 66.38 95 HIS A C 1
ATOM 730 O O . HIS A 1 95 ? 10.656 -7.241 0.140 1.00 66.38 95 HIS A O 1
ATOM 736 N N . GLU A 1 96 ? 9.872 -8.789 -1.271 1.00 69.00 96 GLU A N 1
ATOM 737 C CA . GLU A 1 96 ? 10.592 -8.266 -2.439 1.00 69.00 96 GLU A CA 1
ATOM 738 C C . GLU A 1 96 ? 10.043 -6.919 -2.931 1.00 69.00 96 GLU A C 1
ATOM 740 O O . GLU A 1 96 ? 10.763 -6.125 -3.540 1.00 69.00 96 GLU A O 1
ATOM 745 N N . VAL A 1 97 ? 8.773 -6.628 -2.661 1.00 73.75 97 VAL A N 1
ATOM 746 C CA . VAL A 1 97 ? 8.109 -5.389 -3.096 1.00 73.75 97 VAL A CA 1
ATOM 747 C C . VAL A 1 97 ? 8.024 -4.342 -1.987 1.00 73.75 97 VAL A C 1
ATOM 749 O O . VAL A 1 97 ? 7.836 -3.158 -2.273 1.00 73.75 97 VAL A O 1
ATOM 752 N N . PHE A 1 98 ? 8.254 -4.746 -0.736 1.00 73.38 98 PHE A N 1
ATOM 753 C CA . PHE A 1 98 ? 8.225 -3.878 0.441 1.00 73.38 98 PHE A CA 1
ATOM 754 C C . PHE A 1 98 ? 9.122 -2.636 0.325 1.00 73.38 98 PHE A C 1
ATOM 756 O O . PHE A 1 98 ? 8.630 -1.539 0.590 1.00 73.38 98 PHE A O 1
ATOM 763 N N . PRO A 1 99 ? 10.384 -2.732 -0.150 1.00 75.50 99 PRO A N 1
ATOM 764 C CA . PRO A 1 99 ? 11.234 -1.553 -0.309 1.00 75.50 99 PRO A CA 1
ATOM 765 C C . PRO A 1 99 ? 10.660 -0.518 -1.283 1.00 75.50 99 PRO A C 1
ATOM 767 O O . PRO A 1 99 ? 10.851 0.676 -1.086 1.00 75.50 99 PRO A O 1
ATOM 770 N N . THR A 1 100 ? 9.921 -0.958 -2.311 1.00 76.19 100 THR A N 1
ATOM 771 C CA . THR A 1 100 ? 9.284 -0.051 -3.284 1.00 76.19 100 THR A CA 1
ATOM 772 C C . THR A 1 100 ? 8.133 0.720 -2.642 1.00 76.19 100 THR A C 1
ATOM 774 O O . THR A 1 100 ? 7.981 1.914 -2.890 1.00 76.19 100 THR A O 1
ATOM 777 N N . ILE A 1 101 ? 7.350 0.050 -1.791 1.00 77.62 101 ILE A N 1
ATOM 778 C CA . ILE A 1 101 ? 6.250 0.680 -1.056 1.00 77.62 101 ILE A CA 1
ATOM 779 C C . ILE A 1 101 ? 6.804 1.661 -0.019 1.00 77.62 101 ILE A C 1
ATOM 781 O O . ILE A 1 101 ? 6.370 2.807 0.025 1.00 77.62 101 ILE A O 1
ATOM 785 N N . ILE A 1 102 ? 7.807 1.246 0.758 1.00 76.06 102 ILE A N 1
ATOM 786 C CA . ILE A 1 102 ? 8.426 2.081 1.792 1.00 76.06 102 ILE A CA 1
ATOM 787 C C . ILE A 1 102 ? 9.121 3.314 1.191 1.00 76.06 102 ILE A C 1
ATOM 789 O O . ILE A 1 102 ? 8.879 4.418 1.673 1.00 76.06 102 ILE A O 1
ATOM 793 N N . ASP A 1 103 ? 9.908 3.175 0.114 1.00 77.06 103 ASP A N 1
ATOM 794 C CA . ASP A 1 103 ? 10.523 4.319 -0.592 1.00 77.06 103 ASP A CA 1
ATOM 795 C C . ASP A 1 103 ? 9.460 5.325 -1.057 1.00 77.06 103 ASP A C 1
ATOM 797 O O . ASP A 1 103 ? 9.610 6.534 -0.879 1.00 77.06 103 ASP A O 1
ATOM 801 N N . ALA A 1 104 ? 8.336 4.840 -1.586 1.00 73.81 104 ALA A N 1
ATOM 802 C CA . ALA A 1 104 ? 7.245 5.714 -1.992 1.00 73.81 104 ALA A CA 1
ATOM 803 C C . ALA A 1 104 ? 6.536 6.395 -0.814 1.00 73.81 104 ALA A C 1
ATOM 805 O O . ALA A 1 104 ? 6.222 7.579 -0.914 1.00 73.81 104 ALA A O 1
ATOM 806 N N . MET A 1 105 ? 6.308 5.685 0.295 1.00 73.12 105 MET A N 1
ATOM 807 C CA . MET A 1 105 ? 5.727 6.264 1.512 1.00 73.12 105 MET A CA 1
ATOM 808 C C . MET A 1 105 ? 6.628 7.369 2.079 1.00 73.12 105 MET A C 1
ATOM 810 O O . MET A 1 105 ? 6.135 8.448 2.400 1.00 73.12 105 MET A O 1
ATOM 814 N N . TYR A 1 106 ? 7.948 7.149 2.120 1.00 70.50 106 TYR A N 1
ATOM 815 C CA . TYR A 1 106 ? 8.912 8.175 2.525 1.00 70.50 106 TYR A CA 1
ATOM 816 C C . TYR A 1 106 ? 8.872 9.392 1.598 1.00 70.50 106 TYR A C 1
ATOM 818 O O . TYR A 1 106 ? 8.748 10.519 2.072 1.00 70.50 106 TYR A O 1
ATOM 826 N N . ARG A 1 107 ? 8.910 9.193 0.275 1.00 68.69 107 ARG A N 1
ATOM 827 C CA . ARG A 1 107 ? 8.818 10.306 -0.689 1.00 68.69 107 ARG A CA 1
ATOM 828 C C . ARG A 1 107 ? 7.504 11.075 -0.569 1.00 68.69 107 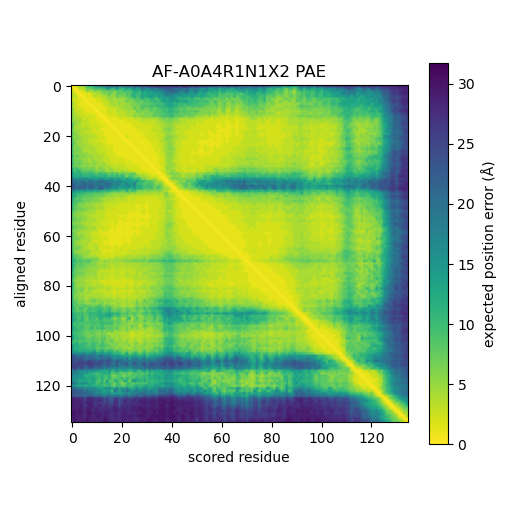ARG A C 1
ATOM 830 O O . ARG A 1 107 ? 7.516 12.297 -0.658 1.00 68.69 107 ARG A O 1
ATOM 837 N N . ALA A 1 108 ? 6.392 10.378 -0.347 1.00 63.75 108 ALA A N 1
ATOM 838 C CA . ALA A 1 108 ? 5.080 10.991 -0.169 1.00 63.75 108 ALA A CA 1
ATOM 839 C C . ALA A 1 108 ? 4.988 11.847 1.106 1.00 63.75 108 ALA A C 1
ATOM 841 O O . ALA A 1 108 ? 4.240 12.820 1.114 1.00 63.75 108 ALA A O 1
ATOM 842 N N . ASN A 1 109 ? 5.756 11.517 2.150 1.00 60.72 109 ASN A N 1
ATOM 843 C CA . ASN A 1 109 ? 5.812 12.281 3.398 1.00 60.72 109 ASN A CA 1
ATOM 844 C C . ASN A 1 109 ? 6.678 13.557 3.293 1.00 60.72 109 ASN A C 1
ATOM 846 O O . ASN A 1 109 ? 6.435 14.524 4.001 1.00 60.72 109 ASN A O 1
ATOM 850 N N . PHE A 1 110 ? 7.678 13.588 2.403 1.00 47.59 110 PHE A N 1
ATOM 851 C CA . PHE A 1 110 ? 8.632 14.706 2.288 1.00 47.59 110 PHE A CA 1
ATOM 852 C C . PHE A 1 110 ? 8.301 15.747 1.193 1.00 47.59 110 PHE A C 1
ATOM 854 O O . PHE A 1 110 ? 8.992 16.760 1.110 1.00 47.59 110 PHE A O 1
ATOM 861 N N . ALA A 1 111 ? 7.288 15.535 0.340 1.00 45.59 111 ALA A N 1
ATOM 862 C CA . ALA A 1 111 ? 7.155 16.253 -0.940 1.00 45.59 111 ALA A CA 1
ATOM 863 C C . ALA A 1 111 ? 5.989 17.271 -1.080 1.00 45.59 111 ALA A C 1
ATOM 865 O O . ALA A 1 111 ? 5.638 17.589 -2.216 1.00 45.59 111 ALA A O 1
ATOM 866 N N . THR A 1 112 ? 5.437 17.871 -0.008 1.00 44.66 112 THR A N 1
ATOM 867 C CA . THR A 1 112 ? 4.248 18.794 -0.019 1.00 44.66 112 THR A CA 1
ATOM 868 C C . THR A 1 112 ? 2.889 18.089 -0.249 1.00 44.66 112 THR A C 1
ATOM 870 O O . THR A 1 112 ? 2.908 16.928 -0.657 1.00 44.66 112 THR A O 1
ATOM 873 N N . PRO A 1 113 ? 1.731 18.757 0.030 1.00 54.25 113 PRO A N 1
ATOM 874 C CA . PRO A 1 113 ? 0.630 18.231 0.863 1.00 54.25 113 PRO A CA 1
ATOM 875 C C . PRO A 1 113 ? 0.539 16.722 0.748 1.00 54.25 113 PRO A C 1
ATOM 877 O O . PRO A 1 113 ? 0.163 16.198 -0.315 1.00 54.25 113 PRO A O 1
ATOM 880 N N . SER A 1 114 ? 1.037 16.064 1.796 1.00 63.28 114 SER A N 1
ATOM 881 C CA . SER A 1 114 ? 1.414 14.660 1.733 1.00 63.28 114 SER A CA 1
ATOM 882 C C . SER A 1 114 ? 0.225 13.845 1.232 1.00 63.28 114 SER A C 1
ATOM 884 O O . SER A 1 114 ? -0.936 14.144 1.505 1.00 63.28 114 SER A O 1
ATOM 886 N N . LEU A 1 115 ? 0.478 12.810 0.436 1.00 64.06 115 LEU A N 1
ATOM 887 C CA . LEU A 1 115 ? -0.597 11.965 -0.098 1.00 64.06 115 LEU A CA 1
ATOM 888 C C . LEU A 1 115 ? -1.491 11.395 1.031 1.00 64.06 115 LEU A C 1
ATOM 890 O O . LEU A 1 115 ? -2.673 11.139 0.815 1.00 64.06 115 LEU A O 1
ATOM 894 N N . PHE A 1 116 ? -0.936 11.294 2.244 1.00 67.44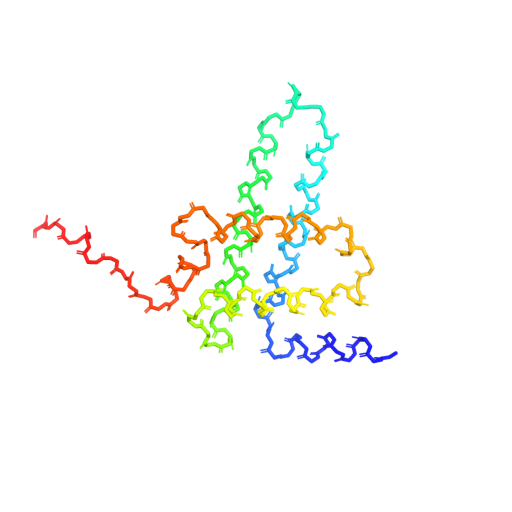 116 PHE A N 1
ATOM 895 C CA . PHE A 1 116 ? -1.639 10.992 3.488 1.00 67.44 116 PHE A CA 1
ATOM 896 C C . PHE A 1 116 ? -2.516 12.151 3.987 1.00 67.44 116 PHE A C 1
ATOM 898 O O . PHE A 1 116 ? -3.676 11.905 4.298 1.00 67.44 116 PHE A O 1
ATOM 905 N N . GLU A 1 117 ? -2.028 13.398 3.998 1.00 65.00 117 GLU A N 1
ATOM 906 C CA . GLU A 1 117 ? -2.854 14.593 4.259 1.00 65.00 117 GLU A CA 1
ATOM 907 C C . GLU A 1 117 ? -4.042 14.673 3.300 1.00 65.00 117 GLU A C 1
ATOM 909 O O . GLU A 1 117 ? -5.166 14.834 3.751 1.00 65.00 117 GLU A O 1
ATOM 914 N N . LYS A 1 118 ? -3.837 14.450 1.996 1.00 67.06 118 LYS A N 1
ATOM 915 C CA . LYS A 1 118 ? -4.936 14.449 1.011 1.00 67.06 118 LYS A CA 1
ATOM 916 C C . LYS A 1 118 ? -5.944 13.326 1.234 1.00 67.06 118 LYS A C 1
ATOM 918 O O . LYS A 1 118 ? -7.135 13.517 1.002 1.00 67.06 118 LYS A O 1
ATOM 923 N N . ALA A 1 119 ? -5.482 12.142 1.637 1.00 61.22 119 ALA A N 1
ATOM 924 C CA . ALA A 1 119 ? -6.372 11.036 1.981 1.00 61.22 119 ALA A CA 1
ATOM 925 C C . ALA A 1 119 ? -7.211 11.375 3.223 1.00 61.22 119 ALA A C 1
ATOM 927 O O . ALA A 1 119 ? -8.407 11.106 3.239 1.00 61.22 119 ALA A O 1
ATOM 928 N N . ILE A 1 120 ? -6.603 12.032 4.214 1.00 59.06 120 ILE A N 1
ATOM 929 C CA . ILE A 1 120 ? -7.277 12.526 5.417 1.00 59.06 120 ILE A CA 1
ATOM 930 C C . ILE A 1 120 ? -8.272 13.647 5.069 1.00 59.06 120 ILE A C 1
ATOM 932 O O . ILE A 1 120 ? -9.423 13.569 5.478 1.00 59.06 120 ILE A O 1
ATOM 936 N N . GLU A 1 121 ? -7.890 14.642 4.263 1.00 66.62 121 GLU A N 1
ATOM 937 C CA . GLU A 1 121 ? -8.770 15.729 3.793 1.00 66.62 121 GLU A CA 1
ATOM 938 C C . GLU A 1 121 ? -10.004 15.196 3.052 1.00 66.62 121 GLU A C 1
ATOM 940 O O . GLU A 1 121 ? -11.122 15.668 3.273 1.00 66.62 121 GLU A O 1
ATOM 945 N N . ARG A 1 122 ? -9.809 14.184 2.195 1.00 65.50 122 ARG A N 1
ATOM 946 C CA . ARG A 1 122 ? -10.885 13.531 1.435 1.00 65.50 122 ARG A CA 1
ATOM 947 C C . ARG A 1 122 ? -11.829 12.709 2.312 1.00 65.50 122 ARG A C 1
ATOM 949 O O . ARG A 1 122 ? -13.008 12.644 1.986 1.00 65.50 122 ARG A O 1
ATOM 956 N N . GLU A 1 123 ? -11.339 12.118 3.401 1.00 61.44 123 GLU A N 1
ATOM 957 C CA . GLU A 1 123 ? -12.175 11.383 4.363 1.00 61.44 123 GLU A CA 1
ATOM 958 C C . GLU A 1 123 ? -12.888 12.305 5.360 1.00 61.44 123 GLU A C 1
ATOM 960 O O . GLU A 1 123 ? -14.031 12.047 5.721 1.00 61.44 123 GLU A O 1
ATOM 965 N N . ILE A 1 124 ? -12.243 13.395 5.790 1.00 51.06 124 ILE A N 1
ATOM 966 C CA . ILE A 1 124 ? -12.828 14.381 6.714 1.00 51.06 124 ILE A CA 1
ATOM 967 C C . ILE A 1 124 ? -13.862 15.270 6.003 1.00 51.06 124 ILE A C 1
ATOM 969 O O . ILE A 1 124 ? -14.745 15.829 6.650 1.00 51.06 124 ILE A O 1
ATOM 973 N N . GLY A 1 125 ? -13.801 15.381 4.673 1.00 47.75 125 GLY A N 1
ATOM 974 C CA . GLY A 1 125 ? -14.764 16.168 3.914 1.00 47.75 125 GLY A CA 1
ATOM 975 C C . GLY A 1 125 ? -14.559 17.672 4.071 1.00 47.75 125 GLY A C 1
ATOM 976 O O . GLY A 1 125 ? -15.536 18.417 4.100 1.00 47.75 125 GLY A O 1
ATOM 977 N N . ILE A 1 126 ? -13.308 18.148 4.092 1.00 42.09 126 ILE A N 1
ATOM 978 C CA . ILE A 1 126 ? -13.076 19.524 3.642 1.00 42.09 126 ILE A CA 1
ATOM 979 C C . ILE A 1 126 ? -13.182 19.475 2.119 1.00 42.09 126 ILE A C 1
ATOM 981 O O . ILE A 1 126 ? -12.196 19.319 1.402 1.00 42.09 126 ILE A O 1
ATOM 985 N N . VAL A 1 127 ? -14.413 19.584 1.615 1.00 36.12 127 VAL A N 1
ATOM 986 C CA . VAL A 1 127 ? -14.618 20.260 0.336 1.00 36.12 127 VAL A CA 1
ATOM 987 C C . VAL A 1 127 ? -13.907 21.599 0.510 1.00 36.12 127 VAL A C 1
ATOM 989 O O . VAL A 1 127 ? -14.273 22.341 1.420 1.00 36.12 127 VAL A O 1
ATOM 992 N N . PRO A 1 128 ? -12.855 21.920 -0.260 1.00 36.72 128 PRO A N 1
ATOM 993 C CA . PRO A 1 128 ? -12.354 23.276 -0.239 1.00 36.72 128 PRO A CA 1
ATOM 994 C C . PRO A 1 128 ? -13.540 24.150 -0.642 1.00 36.72 128 PRO A C 1
ATOM 996 O O . PRO A 1 128 ? -14.052 23.991 -1.752 1.00 36.72 128 PRO A O 1
ATOM 999 N N . ASP A 1 129 ? -13.948 25.083 0.215 1.00 38.25 129 ASP A N 1
ATOM 1000 C CA . ASP A 1 129 ? -14.940 26.134 -0.076 1.00 38.25 129 ASP A CA 1
ATOM 1001 C C . ASP A 1 129 ? -14.569 27.004 -1.309 1.00 38.25 129 ASP A C 1
ATOM 1003 O O . ASP A 1 129 ? -15.212 28.002 -1.615 1.00 38.25 129 ASP A O 1
ATOM 1007 N N . ALA A 1 130 ? -13.543 26.632 -2.077 1.00 37.19 130 ALA A N 1
ATOM 1008 C CA . ALA A 1 130 ? -13.009 27.350 -3.222 1.00 37.19 130 ALA A CA 1
ATOM 1009 C C . ALA A 1 130 ? -13.666 27.011 -4.579 1.00 37.19 130 ALA A C 1
ATOM 1011 O O . ALA A 1 130 ? -13.186 27.498 -5.598 1.00 37.19 130 ALA A O 1
ATOM 1012 N N . TYR A 1 131 ? -14.751 26.226 -4.633 1.00 33.59 131 TYR A N 1
ATOM 1013 C CA . TYR A 1 131 ? -15.544 26.053 -5.869 1.00 33.59 131 TYR A CA 1
ATOM 1014 C C . TYR A 1 131 ? -16.996 26.547 -5.774 1.00 33.59 131 TYR A C 1
ATOM 1016 O O . TYR A 1 131 ? -17.810 26.226 -6.637 1.00 33.59 131 TYR A O 1
ATOM 1024 N N . ILE A 1 132 ? -17.310 27.414 -4.805 1.00 36.12 132 ILE A N 1
ATOM 1025 C CA . ILE A 1 132 ? -18.447 28.333 -4.943 1.00 36.12 132 ILE A CA 1
ATOM 1026 C C . ILE A 1 132 ? -17.918 29.629 -5.566 1.00 36.12 132 ILE A C 1
ATOM 1028 O O . ILE A 1 132 ? -17.615 30.601 -4.881 1.00 36.12 132 ILE A O 1
ATOM 1032 N N . ILE A 1 133 ? -17.804 29.642 -6.894 1.00 32.66 133 ILE A N 1
ATOM 1033 C CA . ILE A 1 133 ? -17.917 30.884 -7.660 1.00 32.66 133 ILE A CA 1
ATOM 1034 C C . ILE A 1 133 ? -19.172 30.753 -8.521 1.00 32.66 133 ILE A C 1
ATOM 1036 O O . ILE A 1 133 ? -19.168 30.079 -9.544 1.00 32.66 133 ILE A O 1
ATOM 1040 N N . ALA A 1 134 ? -20.227 31.382 -8.002 1.00 31.38 134 ALA A N 1
ATOM 1041 C CA . ALA A 1 134 ? -21.337 32.044 -8.683 1.00 31.38 134 ALA A CA 1
ATOM 1042 C C . ALA A 1 134 ? -21.939 31.381 -9.940 1.00 31.38 134 ALA A C 1
ATOM 1044 O O . ALA A 1 134 ? -21.396 31.479 -11.04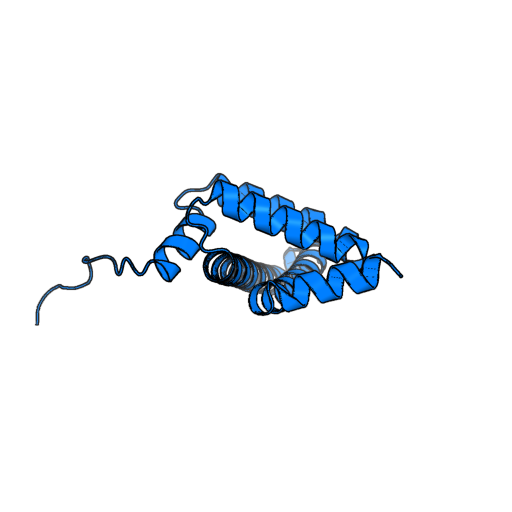1 1.00 31.38 134 ALA A O 1
ATOM 1045 N N . ALA A 1 135 ? -23.156 30.859 -9.770 1.00 31.14 135 ALA A N 1
ATOM 1046 C CA . ALA A 1 135 ? -24.256 31.134 -10.693 1.00 31.14 135 ALA A CA 1
ATOM 1047 C C . ALA A 1 135 ? -25.213 32.116 -10.004 1.00 31.14 135 ALA A C 1
ATOM 1049 O O . ALA A 1 135 ? -25.359 31.990 -8.764 1.00 31.14 135 ALA A O 1
#

Secondary structure (DSSP, 8-state):
-HHHHHHHHHHHH-HHHHHHHHHHHHHHHHHHHHHTS-TTT-HHHHHHHHHHHHHHHHHHHHHHHHHHT---HHHHHHHHHHHHHHHHTT-GGGTTTHHHHHHHHHHHHHSSS-HHHHHHHHHHT---GGG----

Nearest PDB structures (foldseek):
  8tn6-assembly1_C  TM=2.642E-01  e=9.276E-01  synthetic construct
  6s37-assembly1_A  TM=4.586E-01  e=7.766E+00  Pseudomonas putida KT2440
  5i7d-assembly1_A  TM=2.016E-01  e=6.696E+00  Homo sapiens